Protein AF-A0A523XS04-F1 (afdb_monomer_lite)

Secondary structure (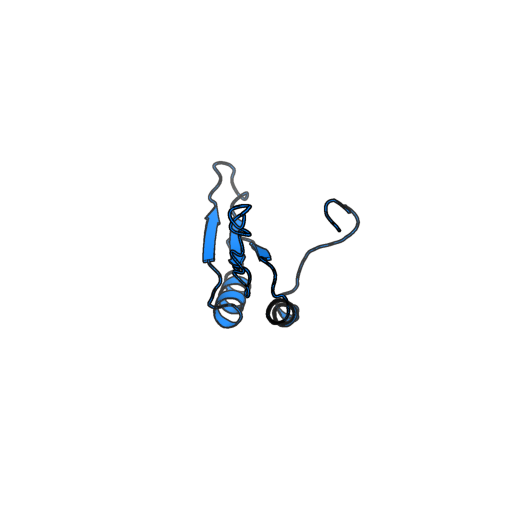DSSP, 8-state):
-----TTS--PPPGGGGGGGGG--S-EEEEE-TT-HHHHHHHHHH-TTPEEEEE--SSTT--EEEEEE--S-------------

pLDDT: mean 78.68, std 14.29, range [38.0, 93.31]

Foldseek 3Di:
DDDDDPPDDPDDDLVRCLVVLVAQAKDKDKAQPPPVVSVVSCCVNQVQWDKDWDDDPDPRPTIIIIIHHGNDPPPPPPPPDPDD

Sequence (84 aa):
MIAGKPTVDYALWPENFEILLSEERAQLLILHPDDIDSLDSLNKLLPTGEVSRRTSEIEGKDFIIYFVPPANRTDQIPTPEPET

Structure (mmCIF, N/CA/C/O backbone):
data_AF-A0A523XS04-F1
#
_entry.id   AF-A0A523XS04-F1
#
loop_
_atom_site.group_PDB
_atom_site.id
_atom_site.type_symbol
_atom_site.label_atom_id
_atom_site.label_alt_id
_atom_site.label_comp_id
_atom_site.label_asym_id
_atom_site.label_entity_id
_atom_site.label_seq_id
_atom_site.pdbx_PDB_ins_code
_atom_site.Cartn_x
_atom_site.Cartn_y
_atom_site.Cartn_z
_atom_site.occupancy
_atom_site.B_iso_or_equiv
_atom_site.auth_seq_id
_atom_site.auth_comp_id
_atom_site.auth_asym_id
_atom_site.auth_atom_id
_atom_site.pdbx_PDB_model_num
ATOM 1 N N . MET A 1 1 ? 13.355 17.580 -1.985 1.00 38.00 1 MET A N 1
ATOM 2 C CA . MET A 1 1 ? 13.110 16.953 -0.669 1.00 38.00 1 MET A CA 1
ATOM 3 C C . MET A 1 1 ? 11.753 17.436 -0.178 1.00 38.00 1 MET A C 1
ATOM 5 O O . MET A 1 1 ? 11.623 18.628 0.062 1.00 38.00 1 MET A O 1
ATOM 9 N N . ILE A 1 2 ? 10.737 16.572 -0.106 1.00 43.50 2 ILE A N 1
ATOM 10 C CA . ILE A 1 2 ? 9.451 16.900 0.531 1.00 43.50 2 ILE A CA 1
ATOM 11 C C . ILE A 1 2 ? 9.051 15.750 1.460 1.00 43.50 2 ILE A C 1
ATOM 13 O O . ILE A 1 2 ? 8.471 14.763 1.040 1.00 43.50 2 ILE A O 1
ATOM 17 N N . ALA A 1 3 ? 9.412 15.857 2.733 1.00 45.56 3 ALA A N 1
ATOM 18 C CA . ALA A 1 3 ? 8.860 15.025 3.795 1.00 45.56 3 ALA A CA 1
ATOM 19 C C . ALA A 1 3 ? 8.382 15.981 4.894 1.00 45.56 3 ALA A C 1
ATOM 21 O O . ALA A 1 3 ? 9.138 16.863 5.300 1.00 45.56 3 ALA A O 1
ATOM 22 N N . GLY A 1 4 ? 7.120 15.857 5.319 1.00 46.53 4 GLY A N 1
ATOM 23 C CA . GLY A 1 4 ? 6.573 16.624 6.448 1.00 46.53 4 GLY A CA 1
ATOM 24 C C . GLY A 1 4 ? 5.895 17.958 6.116 1.00 46.53 4 GLY A C 1
ATOM 25 O O . GLY A 1 4 ? 5.917 18.858 6.950 1.00 46.53 4 GLY A O 1
ATOM 26 N N . LYS A 1 5 ? 5.281 18.119 4.933 1.00 51.72 5 LYS A N 1
ATOM 27 C CA . LYS A 1 5 ? 4.353 19.241 4.691 1.00 51.72 5 LYS A CA 1
ATOM 28 C C . LYS A 1 5 ? 2.919 18.826 5.052 1.00 51.72 5 LYS A C 1
ATOM 30 O O . LYS A 1 5 ? 2.296 18.161 4.232 1.00 51.72 5 LYS A O 1
ATOM 35 N N . PRO A 1 6 ? 2.383 19.219 6.224 1.00 52.72 6 PRO A N 1
ATOM 36 C CA . PRO A 1 6 ? 1.034 18.838 6.659 1.00 52.72 6 PRO A CA 1
ATOM 37 C C . PRO A 1 6 ? -0.092 19.438 5.803 1.00 52.72 6 PRO A C 1
ATOM 39 O O . PRO A 1 6 ? -1.235 19.027 5.933 1.00 52.72 6 PRO A O 1
ATOM 42 N N . THR A 1 7 ? 0.212 20.413 4.942 1.00 59.34 7 THR A N 1
ATOM 43 C CA . THR A 1 7 ? -0.755 21.043 4.030 1.00 59.34 7 THR A CA 1
ATOM 44 C C . THR A 1 7 ? -0.806 20.400 2.648 1.00 59.34 7 THR A C 1
ATOM 46 O O . THR A 1 7 ? -1.567 20.857 1.799 1.00 59.34 7 THR A O 1
ATOM 49 N N . VAL A 1 8 ? 0.034 19.396 2.390 1.00 56.69 8 VAL A N 1
ATOM 50 C CA . VAL A 1 8 ? 0.019 18.660 1.127 1.00 56.69 8 VAL A CA 1
ATOM 51 C C . VAL A 1 8 ? -0.755 17.380 1.370 1.00 56.69 8 VAL A C 1
ATOM 53 O O . VAL A 1 8 ? -0.329 16.535 2.155 1.00 56.69 8 VAL A O 1
ATOM 56 N N . ASP A 1 9 ? -1.902 17.275 0.713 1.00 59.47 9 ASP A N 1
ATOM 57 C CA . ASP A 1 9 ? -2.651 16.035 0.660 1.00 59.47 9 ASP A CA 1
ATOM 58 C C . ASP A 1 9 ? -1.926 15.092 -0.306 1.00 59.47 9 ASP A C 1
ATOM 60 O O . ASP A 1 9 ? -1.753 15.403 -1.486 1.00 59.47 9 ASP A O 1
ATOM 64 N N . TYR A 1 10 ? -1.403 13.990 0.228 1.00 63.62 10 TYR A N 1
ATOM 65 C CA . TYR A 1 10 ? -0.734 12.954 -0.559 1.00 63.62 10 TYR A CA 1
ATOM 66 C C . TYR A 1 10 ? -1.717 11.853 -0.984 1.00 63.62 10 TYR A C 1
ATOM 68 O O . TYR A 1 10 ? -1.273 10.801 -1.442 1.00 63.62 10 TYR A O 1
ATOM 76 N N . ALA A 1 11 ? -3.033 12.056 -0.820 1.00 70.75 11 ALA A N 1
ATOM 77 C CA . ALA A 1 11 ? -4.027 11.122 -1.319 1.00 70.75 11 ALA A CA 1
ATOM 78 C C . ALA A 1 11 ? -3.945 11.057 -2.844 1.00 70.75 11 ALA A C 1
ATOM 80 O O . ALA A 1 11 ? -4.124 12.047 -3.559 1.00 70.75 11 ALA A O 1
ATOM 81 N N . LEU A 1 12 ? -3.657 9.858 -3.334 1.00 78.00 12 LEU A N 1
ATOM 82 C CA . LEU A 1 12 ? -3.634 9.559 -4.749 1.00 78.00 12 LEU A CA 1
ATOM 83 C C . LEU A 1 12 ? -4.938 8.860 -5.115 1.00 78.00 12 LEU A C 1
ATOM 85 O O . LEU A 1 12 ? -5.229 7.776 -4.614 1.00 78.00 12 LEU A O 1
ATOM 89 N N . TRP A 1 13 ? -5.716 9.492 -5.987 1.00 80.25 13 TRP A N 1
ATOM 90 C CA . TRP A 1 13 ? -6.930 8.895 -6.531 1.00 80.25 13 TRP A CA 1
ATOM 91 C C . TRP A 1 13 ? -6.575 7.747 -7.490 1.00 80.25 13 TRP A C 1
ATOM 93 O O . TRP A 1 13 ? -5.580 7.874 -8.211 1.00 80.25 13 TRP A O 1
ATOM 103 N N . PRO A 1 14 ? -7.378 6.667 -7.560 1.00 78.62 14 PRO A N 1
ATOM 104 C CA . PRO A 1 14 ? -7.081 5.502 -8.404 1.00 78.62 14 PRO A CA 1
ATOM 105 C C . PRO A 1 14 ? -6.874 5.831 -9.886 1.00 78.62 14 PRO A C 1
ATOM 107 O O . PRO A 1 14 ? -6.018 5.256 -10.551 1.00 78.62 14 PRO A O 1
ATOM 110 N N . GLU A 1 15 ? -7.606 6.824 -10.386 1.00 81.62 15 GLU A N 1
ATOM 111 C CA . GLU A 1 15 ? -7.504 7.348 -11.755 1.00 81.62 15 GLU A CA 1
ATOM 112 C C . GLU A 1 15 ? -6.106 7.895 -12.081 1.00 81.62 15 GLU A C 1
ATOM 114 O O . GLU A 1 15 ? -5.688 7.900 -13.233 1.00 81.62 15 GLU A O 1
ATOM 119 N N . ASN A 1 16 ? -5.364 8.325 -11.059 1.00 82.62 16 ASN A N 1
ATOM 120 C CA . ASN A 1 16 ? -4.036 8.903 -11.205 1.00 82.62 16 ASN A CA 1
ATOM 121 C C . ASN A 1 16 ? -2.918 7.879 -10.975 1.00 82.62 16 ASN A C 1
ATOM 123 O O . ASN A 1 16 ? -1.754 8.268 -10.957 1.00 82.62 16 ASN A O 1
ATOM 127 N N . PHE A 1 17 ? -3.213 6.585 -10.805 1.00 84.56 17 PHE A N 1
ATOM 128 C CA . PHE A 1 17 ? -2.173 5.569 -10.601 1.00 84.56 17 PHE A CA 1
ATOM 129 C C . PHE A 1 17 ? -1.209 5.441 -11.786 1.00 84.56 17 PHE A C 1
ATOM 131 O O . PHE A 1 17 ? -0.064 5.046 -11.587 1.00 84.56 17 PHE A O 1
ATOM 138 N N . GLU A 1 18 ? -1.603 5.844 -12.995 1.00 83.62 18 GLU A N 1
ATOM 139 C CA . GLU A 1 18 ? -0.714 5.841 -14.165 1.00 83.62 18 GLU A CA 1
ATOM 140 C C . GLU A 1 18 ? 0.541 6.706 -13.971 1.00 83.62 18 GLU A C 1
ATOM 142 O O . GLU A 1 18 ? 1.596 6.383 -14.516 1.00 83.62 18 GLU A O 1
ATOM 147 N N . ILE A 1 19 ? 0.485 7.759 -13.142 1.00 82.88 19 ILE A N 1
ATOM 148 C CA . ILE A 1 19 ? 1.668 8.589 -12.858 1.00 82.88 19 ILE A CA 1
ATOM 149 C C . ILE A 1 19 ? 2.761 7.791 -12.135 1.00 82.88 19 ILE A C 1
ATOM 151 O O . ILE A 1 19 ? 3.942 8.109 -12.263 1.00 82.88 19 ILE A O 1
ATOM 155 N N . LEU A 1 20 ? 2.378 6.739 -11.403 1.00 82.81 20 LEU A N 1
ATOM 156 C CA . LEU A 1 20 ? 3.300 5.875 -10.672 1.00 82.81 20 LEU A CA 1
ATOM 157 C C . LEU A 1 20 ? 4.168 5.045 -11.624 1.00 82.81 20 LEU A C 1
ATOM 159 O O . LEU A 1 20 ? 5.307 4.746 -11.293 1.00 82.81 20 LEU A O 1
ATOM 163 N N . LEU A 1 21 ? 3.682 4.746 -12.836 1.00 81.31 21 LEU A N 1
ATOM 164 C CA . LEU A 1 21 ? 4.457 4.030 -13.858 1.00 81.31 21 LEU A CA 1
ATOM 165 C C . LEU A 1 21 ? 5.682 4.819 -14.332 1.00 81.31 21 LEU A C 1
ATOM 167 O O . LEU A 1 21 ? 6.642 4.231 -14.820 1.00 81.31 21 LEU A O 1
ATOM 171 N N . SER A 1 22 ? 5.633 6.148 -14.217 1.00 81.06 22 SER A N 1
ATOM 172 C CA . SER A 1 22 ? 6.732 7.034 -14.615 1.00 81.06 22 SER A CA 1
ATOM 173 C C . SER A 1 22 ? 7.731 7.288 -13.481 1.00 81.06 22 SER A C 1
ATOM 175 O O . SER A 1 22 ? 8.754 7.932 -13.705 1.00 81.06 22 SER A O 1
ATOM 177 N N . GLU A 1 23 ? 7.454 6.808 -12.267 1.00 82.25 23 GLU A N 1
ATOM 178 C CA . GLU A 1 23 ? 8.331 6.982 -11.112 1.00 82.25 23 GLU A CA 1
ATOM 179 C C . GLU A 1 23 ? 9.319 5.819 -10.997 1.00 82.25 23 GLU A C 1
ATOM 181 O O . GLU A 1 23 ? 8.970 4.685 -10.690 1.00 82.25 23 GLU A O 1
ATOM 186 N N . GLU A 1 24 ? 10.602 6.114 -11.197 1.00 81.31 24 GLU A N 1
ATOM 187 C CA . GLU A 1 24 ? 11.676 5.111 -11.118 1.00 81.31 24 GLU A CA 1
ATOM 188 C C . GLU A 1 24 ? 12.107 4.801 -9.673 1.00 81.31 24 GLU A C 1
ATOM 190 O O . GLU A 1 24 ? 12.909 3.894 -9.422 1.00 81.31 24 GLU A O 1
ATOM 195 N N . ARG A 1 25 ? 11.621 5.590 -8.709 1.00 83.88 25 ARG A N 1
ATOM 196 C CA . ARG A 1 25 ? 11.967 5.497 -7.287 1.00 83.88 25 ARG A CA 1
ATOM 197 C C . ARG A 1 25 ? 11.087 4.482 -6.571 1.00 83.88 25 ARG A C 1
ATOM 199 O O . ARG A 1 25 ? 10.014 4.133 -7.038 1.00 83.88 25 ARG A O 1
ATOM 206 N N . ALA A 1 26 ? 11.531 4.051 -5.393 1.00 86.50 26 ALA A N 1
ATOM 207 C CA . ALA A 1 26 ? 10.711 3.217 -4.527 1.00 86.50 26 ALA A CA 1
ATOM 208 C C . ALA A 1 26 ? 9.449 3.978 -4.100 1.00 86.50 26 ALA A C 1
ATOM 210 O O . ALA A 1 26 ? 9.537 5.142 -3.693 1.00 86.50 26 ALA A O 1
ATOM 211 N N . GLN A 1 27 ? 8.300 3.310 -4.144 1.00 86.44 27 GLN A N 1
ATOM 212 C CA . GLN A 1 27 ? 7.017 3.895 -3.766 1.00 86.44 27 GLN A CA 1
ATOM 213 C C . GLN A 1 27 ? 6.367 3.064 -2.668 1.00 86.44 27 GLN A C 1
ATOM 215 O O . GLN A 1 27 ? 6.417 1.836 -2.676 1.00 86.44 27 GLN A O 1
ATOM 220 N N . LEU A 1 28 ? 5.756 3.746 -1.706 1.00 88.31 28 LEU A N 1
ATOM 221 C CA . LEU A 1 28 ? 5.008 3.125 -0.624 1.00 88.31 28 LEU A CA 1
ATOM 222 C C . LEU A 1 28 ? 3.616 3.743 -0.604 1.00 88.31 28 LEU A C 1
ATOM 224 O O . LEU A 1 28 ? 3.469 4.937 -0.345 1.00 88.31 28 LEU A O 1
ATOM 228 N N . LEU A 1 29 ? 2.611 2.922 -0.874 1.00 88.75 29 LEU A N 1
ATOM 229 C CA . LEU A 1 29 ? 1.209 3.309 -0.884 1.00 88.75 29 LEU A CA 1
ATOM 230 C C . LEU A 1 29 ? 0.512 2.642 0.302 1.00 88.75 29 LEU A C 1
ATOM 232 O O . LEU A 1 29 ? 0.787 1.484 0.630 1.00 88.75 29 LEU A O 1
ATOM 236 N N . ILE A 1 30 ? -0.386 3.380 0.948 1.00 89.81 30 ILE A N 1
ATOM 237 C CA . ILE A 1 30 ? -1.208 2.885 2.051 1.00 89.81 30 ILE A CA 1
ATOM 238 C C . ILE A 1 30 ? -2.658 2.903 1.590 1.00 89.81 30 ILE A C 1
ATOM 240 O O . ILE A 1 30 ? -3.161 3.950 1.191 1.00 89.81 30 ILE A O 1
ATOM 244 N N . LEU A 1 31 ? -3.315 1.750 1.653 1.00 89.06 31 LEU A N 1
ATOM 245 C CA . LEU A 1 31 ? -4.706 1.575 1.260 1.00 89.06 31 LEU A CA 1
ATOM 246 C C . LEU A 1 31 ? -5.567 1.191 2.459 1.00 89.06 31 LEU A C 1
ATOM 248 O O . LEU A 1 31 ? -5.102 0.557 3.415 1.00 89.06 31 LEU A O 1
ATOM 252 N N . HIS A 1 32 ? -6.847 1.538 2.368 1.00 88.69 32 HIS A N 1
ATOM 253 C CA . HIS A 1 32 ? -7.859 1.018 3.273 1.00 88.69 32 HIS A CA 1
ATOM 254 C C . HIS A 1 32 ? -8.020 -0.498 3.043 1.00 88.69 32 HIS A C 1
ATOM 256 O O . HIS A 1 32 ? -7.976 -0.944 1.896 1.00 88.69 32 HIS A O 1
ATOM 262 N N . PRO A 1 33 ? -8.209 -1.317 4.093 1.00 87.81 33 PRO A N 1
ATOM 263 C CA . PRO A 1 33 ? -8.287 -2.774 3.965 1.00 87.81 33 PRO A CA 1
ATOM 264 C C . PRO A 1 33 ? -9.476 -3.258 3.127 1.00 87.81 33 PRO A C 1
ATOM 266 O O . PRO A 1 33 ? -9.390 -4.328 2.530 1.00 87.81 33 PRO A O 1
ATOM 269 N N . ASP A 1 34 ? -10.550 -2.471 3.075 1.00 87.88 34 ASP A N 1
ATOM 270 C CA . ASP A 1 34 ? -11.755 -2.775 2.292 1.00 87.88 34 ASP A CA 1
ATOM 271 C C . ASP A 1 34 ? -11.706 -2.236 0.852 1.0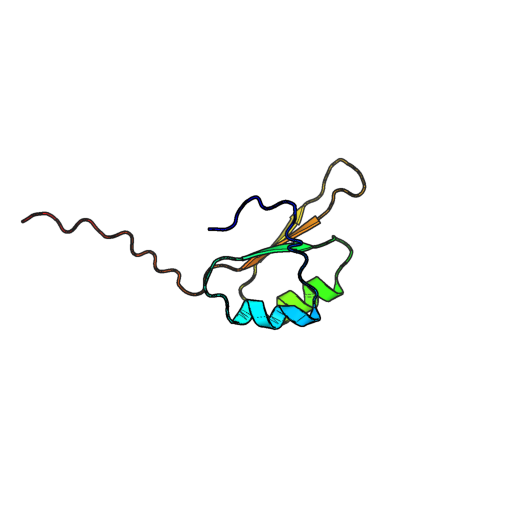0 87.88 34 ASP A C 1
ATOM 273 O O . ASP A 1 34 ? -12.605 -2.519 0.063 1.00 87.88 34 ASP A O 1
ATOM 277 N N . ASP A 1 35 ? -10.672 -1.470 0.488 1.00 87.88 35 ASP A N 1
ATOM 278 C CA . ASP A 1 35 ? -10.531 -0.899 -0.856 1.00 87.88 35 ASP A CA 1
ATOM 279 C C . ASP A 1 35 ? -9.847 -1.894 -1.806 1.00 87.88 35 ASP A C 1
ATOM 281 O O . ASP A 1 35 ? -8.673 -1.781 -2.178 1.00 87.88 35 ASP A O 1
ATOM 285 N N . ILE A 1 36 ? -10.601 -2.940 -2.141 1.00 87.56 36 ILE A N 1
ATOM 286 C CA . ILE A 1 36 ? -10.144 -4.029 -3.006 1.00 87.56 36 ILE A CA 1
ATOM 287 C C . ILE A 1 36 ? -10.003 -3.561 -4.461 1.00 87.56 36 ILE A C 1
ATOM 289 O O . ILE A 1 36 ? -9.099 -4.024 -5.156 1.00 87.56 36 ILE A O 1
ATOM 293 N N . ASP A 1 37 ? -10.840 -2.625 -4.911 1.00 89.75 37 ASP A N 1
ATOM 294 C CA . ASP A 1 37 ? -10.813 -2.096 -6.279 1.00 89.75 37 ASP A CA 1
ATOM 295 C C . ASP A 1 37 ? -9.507 -1.340 -6.571 1.00 89.75 37 ASP A C 1
ATOM 297 O O . ASP A 1 37 ? -8.863 -1.561 -7.607 1.00 89.75 37 ASP A O 1
ATOM 301 N N . SER A 1 38 ? -9.056 -0.502 -5.631 1.00 87.94 38 SER A N 1
ATOM 302 C CA . SER A 1 38 ? -7.759 0.173 -5.739 1.00 87.94 38 SER A CA 1
ATOM 303 C C . SER A 1 38 ? -6.601 -0.822 -5.701 1.00 87.94 38 SER A C 1
ATOM 305 O O . SER A 1 38 ? -5.652 -0.697 -6.477 1.00 87.94 38 SER A O 1
ATOM 307 N N . LEU A 1 39 ? -6.674 -1.842 -4.839 1.00 89.69 39 LEU A N 1
ATOM 308 C CA . LEU A 1 39 ? -5.641 -2.874 -4.749 1.00 89.69 39 LEU A CA 1
ATOM 309 C C . LEU A 1 39 ? -5.515 -3.683 -6.048 1.00 89.69 39 LEU A C 1
ATOM 311 O O . LEU A 1 39 ? -4.401 -3.955 -6.500 1.00 89.69 39 LEU A O 1
ATOM 315 N N . ASP A 1 40 ? -6.633 -4.082 -6.648 1.00 91.12 40 ASP A N 1
ATOM 316 C CA . ASP A 1 40 ? -6.655 -4.809 -7.919 1.00 91.12 40 ASP A CA 1
ATOM 317 C C . ASP A 1 40 ? -6.087 -3.949 -9.059 1.00 91.12 40 ASP A C 1
ATOM 319 O O . ASP A 1 40 ? -5.256 -4.413 -9.844 1.00 91.12 40 ASP A O 1
ATOM 323 N N . SER A 1 41 ? -6.443 -2.662 -9.083 1.00 90.25 41 SER A N 1
ATOM 324 C CA . SER A 1 41 ? -5.902 -1.694 -10.041 1.00 90.25 41 SER A CA 1
ATOM 325 C C . SER A 1 41 ? -4.384 -1.540 -9.904 1.00 90.25 41 SER A C 1
ATOM 327 O O . SER A 1 41 ? -3.669 -1.615 -10.904 1.00 90.25 41 SER A O 1
ATOM 329 N N . LEU A 1 42 ? -3.868 -1.406 -8.675 1.00 89.69 42 LEU A N 1
ATOM 330 C CA . LEU A 1 42 ? -2.424 -1.345 -8.419 1.00 89.69 42 LEU A CA 1
ATOM 331 C C . LEU A 1 42 ? -1.712 -2.626 -8.852 1.00 89.69 42 LEU A C 1
ATOM 333 O O . LEU A 1 42 ? -0.673 -2.538 -9.494 1.00 89.69 42 LEU A O 1
ATOM 337 N N . ASN A 1 43 ? -2.283 -3.803 -8.584 1.00 90.00 43 ASN A N 1
ATOM 338 C CA . ASN A 1 43 ? -1.698 -5.074 -9.023 1.00 90.00 43 ASN A CA 1
ATOM 339 C C . ASN A 1 43 ? -1.634 -5.212 -10.549 1.00 90.00 43 ASN A C 1
ATOM 341 O O . ASN A 1 43 ? -0.682 -5.792 -11.070 1.00 90.00 43 ASN A O 1
ATOM 345 N N . LYS A 1 44 ? -2.625 -4.683 -11.273 1.00 90.50 44 LYS A N 1
ATOM 346 C CA . LYS A 1 44 ? -2.628 -4.682 -12.742 1.00 90.50 44 LYS A CA 1
ATOM 347 C C . LYS A 1 44 ? -1.610 -3.705 -13.325 1.00 90.50 44 LYS A C 1
ATOM 349 O O . LYS A 1 44 ? -0.972 -4.029 -14.323 1.00 90.50 44 LYS A O 1
ATOM 354 N N . LEU A 1 45 ? -1.479 -2.522 -12.726 1.00 88.31 45 LEU A N 1
ATOM 355 C CA . LEU A 1 45 ? -0.591 -1.466 -13.216 1.00 88.31 45 LEU A CA 1
ATOM 356 C C . LEU A 1 45 ? 0.872 -1.716 -12.832 1.00 88.31 45 LEU A C 1
ATOM 358 O O . LEU A 1 45 ? 1.761 -1.581 -13.666 1.00 88.31 45 LEU A O 1
ATOM 362 N N . LEU A 1 46 ? 1.126 -2.104 -11.584 1.00 88.19 46 LEU A N 1
ATOM 363 C CA . LEU A 1 46 ? 2.457 -2.230 -10.992 1.00 88.19 46 LEU A CA 1
ATOM 364 C C . LEU A 1 46 ? 2.703 -3.675 -10.534 1.00 88.19 46 LEU A C 1
ATOM 366 O O . LEU A 1 46 ? 2.835 -3.926 -9.342 1.00 88.19 46 LEU A O 1
ATOM 370 N N . PRO A 1 47 ? 2.828 -4.653 -11.450 1.00 86.62 47 PRO A N 1
ATOM 371 C CA . PRO A 1 47 ? 2.960 -6.070 -11.090 1.00 86.62 47 PRO A CA 1
ATOM 372 C C . PRO A 1 47 ? 4.246 -6.403 -10.312 1.00 86.62 47 PRO A C 1
ATOM 374 O O . PRO A 1 47 ? 4.389 -7.507 -9.794 1.00 86.62 47 PRO A O 1
ATOM 377 N N . THR A 1 48 ? 5.201 -5.474 -10.246 1.00 87.88 48 THR A N 1
ATOM 378 C CA . THR A 1 48 ? 6.414 -5.573 -9.424 1.00 87.88 48 THR A CA 1
ATOM 379 C C . THR A 1 48 ? 6.179 -5.207 -7.958 1.00 87.88 48 THR A C 1
ATOM 381 O O . THR A 1 48 ? 7.092 -5.361 -7.149 1.00 87.88 48 THR A O 1
ATOM 384 N N . GLY A 1 49 ? 4.992 -4.699 -7.618 1.00 87.31 49 GLY A N 1
ATOM 385 C CA . GLY A 1 49 ? 4.628 -4.299 -6.272 1.00 87.31 49 GLY A CA 1
ATOM 386 C C . GLY A 1 49 ? 4.348 -5.480 -5.344 1.00 87.31 49 GLY A C 1
ATOM 387 O O . GLY A 1 49 ? 3.766 -6.493 -5.726 1.00 87.31 49 GLY A O 1
ATOM 388 N N . GLU A 1 50 ? 4.744 -5.326 -4.087 1.00 91.12 50 GLU A N 1
ATOM 389 C CA . GLU A 1 50 ? 4.521 -6.275 -3.007 1.00 91.12 50 GLU A CA 1
ATOM 390 C C . GLU A 1 50 ? 3.398 -5.784 -2.091 1.00 91.12 50 GLU A C 1
ATOM 392 O O . GLU A 1 50 ? 3.400 -4.647 -1.612 1.00 91.12 50 GLU A O 1
ATOM 397 N N . VAL A 1 51 ? 2.443 -6.670 -1.801 1.00 92.38 51 VAL A N 1
ATOM 398 C CA . VAL A 1 51 ? 1.292 -6.371 -0.942 1.00 92.38 51 VAL A CA 1
ATOM 399 C C . VAL A 1 51 ? 1.514 -6.924 0.458 1.00 92.38 51 VAL A C 1
ATOM 401 O O . VAL A 1 51 ? 1.895 -8.076 0.649 1.00 92.38 51 VAL A O 1
ATOM 404 N N . SER A 1 52 ? 1.220 -6.111 1.463 1.00 91.50 52 SER A N 1
ATOM 405 C CA . SER A 1 52 ? 1.352 -6.456 2.871 1.00 91.50 52 SER A CA 1
ATOM 406 C C . SER A 1 52 ? 0.157 -5.942 3.660 1.00 91.50 52 SER A C 1
ATOM 408 O O . SER A 1 52 ? 0.026 -4.744 3.891 1.00 91.50 52 SER A O 1
ATOM 410 N N . ARG A 1 53 ? -0.700 -6.840 4.149 1.00 91.44 53 ARG A N 1
ATOM 411 C CA . ARG A 1 53 ? -1.772 -6.461 5.078 1.00 91.44 53 ARG A CA 1
ATOM 412 C C . ARG A 1 53 ? -1.201 -6.260 6.483 1.00 91.44 53 ARG A C 1
ATOM 414 O O . ARG A 1 53 ? -0.360 -7.037 6.944 1.00 91.44 53 ARG A O 1
ATOM 421 N N . ARG A 1 54 ? -1.644 -5.210 7.166 1.00 90.94 54 ARG A N 1
ATOM 422 C CA . ARG A 1 54 ? -1.378 -4.966 8.584 1.00 90.94 54 ARG A CA 1
ATOM 423 C C . ARG A 1 54 ? -2.696 -5.039 9.334 1.00 90.94 54 ARG A C 1
ATOM 425 O O . ARG A 1 54 ? -3.614 -4.279 9.046 1.00 90.94 54 ARG A O 1
ATOM 432 N N . THR A 1 55 ? -2.765 -5.981 10.266 1.00 88.00 55 THR A N 1
ATOM 433 C CA . THR A 1 55 ? -3.875 -6.132 11.206 1.00 88.00 55 THR A CA 1
ATOM 434 C C . THR A 1 55 ? -3.484 -5.496 12.531 1.00 88.00 55 THR A C 1
ATOM 436 O O . THR A 1 55 ? -2.401 -5.786 13.047 1.00 88.00 55 THR A O 1
ATOM 439 N N . SER A 1 56 ? -4.332 -4.628 13.071 1.00 87.25 56 SER A N 1
ATOM 440 C CA . SER A 1 56 ? -4.123 -3.995 14.372 1.00 87.25 56 SER A CA 1
ATOM 441 C C . SER A 1 56 ? -4.981 -4.664 15.445 1.00 87.25 56 SER A C 1
ATOM 443 O O . SER A 1 56 ? -6.052 -5.188 15.165 1.00 87.25 56 SER A O 1
ATOM 445 N N . GLU A 1 57 ? -4.530 -4.616 16.698 1.00 85.56 57 GLU A N 1
ATOM 446 C CA . GLU A 1 57 ? -5.357 -5.005 17.852 1.00 85.56 57 GLU A CA 1
ATOM 447 C C . GLU A 1 57 ? -6.491 -3.997 18.108 1.00 85.56 57 GLU A C 1
ATOM 449 O O . GLU A 1 57 ? -7.458 -4.296 18.804 1.00 85.56 57 GLU A O 1
ATOM 454 N N . ILE A 1 58 ? -6.369 -2.790 17.546 1.00 85.81 58 ILE A N 1
ATOM 455 C CA . ILE A 1 58 ? -7.376 -1.737 17.626 1.00 85.81 58 ILE A CA 1
ATOM 456 C C . ILE A 1 58 ? -8.296 -1.849 16.409 1.00 85.81 58 ILE A C 1
ATOM 458 O O . ILE A 1 58 ? -7.846 -1.737 15.267 1.00 85.81 58 ILE A O 1
ATOM 462 N N . GLU A 1 59 ? -9.592 -2.009 16.667 1.00 80.00 59 GLU A N 1
ATOM 463 C CA . GLU A 1 59 ? -10.620 -2.106 15.631 1.00 80.00 59 GLU A CA 1
ATOM 464 C C . GLU A 1 59 ? -10.585 -0.895 14.681 1.00 80.00 59 GLU A C 1
ATOM 466 O O . GLU A 1 59 ? -10.448 0.256 15.105 1.00 80.00 59 GLU A O 1
ATOM 471 N N . GLY A 1 60 ? -10.666 -1.163 13.375 1.00 80.81 60 GLY A N 1
ATOM 472 C CA . GLY A 1 60 ? -10.659 -0.131 12.334 1.00 80.81 60 GLY A CA 1
ATOM 473 C C . GLY A 1 60 ? -9.295 0.513 12.056 1.00 80.81 60 GLY A C 1
ATOM 474 O O . GLY A 1 60 ? -9.231 1.484 11.306 1.00 80.81 60 GLY A O 1
ATOM 475 N N . LYS A 1 61 ? -8.195 0.007 12.635 1.00 86.19 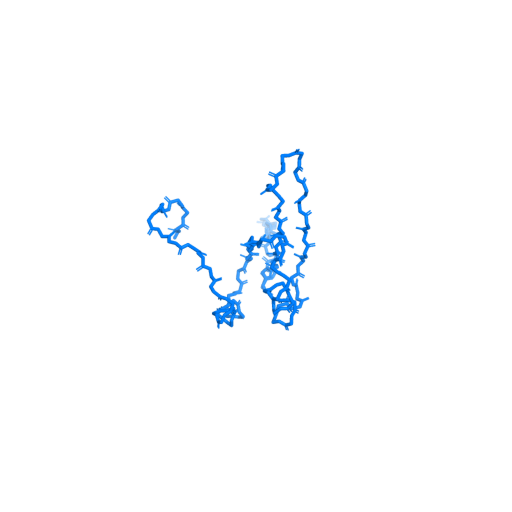61 LYS A N 1
ATOM 476 C CA . LYS A 1 61 ? -6.818 0.443 12.315 1.00 86.19 61 LYS A CA 1
ATOM 477 C C . L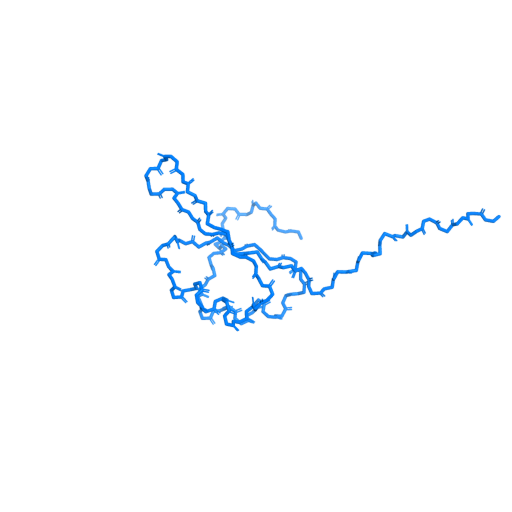YS A 1 61 ? -6.060 -0.522 11.408 1.00 86.19 61 LYS A C 1
ATOM 479 O O . LYS A 1 61 ? -4.832 -0.467 11.333 1.00 86.19 61 LYS A O 1
ATOM 484 N N . ASP A 1 62 ? -6.783 -1.387 10.719 1.00 90.75 62 ASP A N 1
ATOM 485 C CA . ASP A 1 62 ? -6.220 -2.220 9.669 1.00 90.75 62 ASP A CA 1
ATOM 486 C C . ASP A 1 62 ? -5.895 -1.367 8.443 1.00 90.75 62 ASP A C 1
ATOM 488 O O . ASP A 1 62 ? -6.607 -0.417 8.122 1.00 90.75 62 ASP A O 1
ATOM 492 N N . PHE A 1 63 ? -4.814 -1.706 7.749 1.00 92.12 63 PHE A N 1
ATOM 493 C CA . PHE A 1 63 ? -4.446 -1.075 6.483 1.00 92.12 63 PHE A CA 1
ATOM 494 C C . PHE A 1 63 ? -3.624 -2.026 5.626 1.00 92.12 63 PHE A C 1
ATOM 496 O O . PHE A 1 63 ? -3.032 -2.999 6.105 1.00 92.12 63 PHE A O 1
ATOM 503 N N . ILE A 1 64 ? -3.593 -1.748 4.331 1.00 92.06 64 ILE A N 1
ATOM 504 C CA . ILE A 1 64 ? -2.780 -2.481 3.369 1.00 92.06 64 ILE A CA 1
ATOM 505 C C . ILE A 1 64 ? -1.618 -1.588 2.960 1.00 92.06 64 ILE A C 1
ATOM 507 O O . ILE A 1 64 ? -1.790 -0.413 2.655 1.00 92.06 64 ILE A O 1
ATOM 511 N N . ILE A 1 65 ? -0.421 -2.156 2.972 1.00 93.31 65 ILE A N 1
ATOM 512 C CA . ILE A 1 65 ? 0.786 -1.549 2.429 1.00 93.31 65 ILE A CA 1
ATOM 513 C C . ILE A 1 65 ? 1.007 -2.155 1.049 1.00 93.31 65 ILE A C 1
ATOM 515 O O . ILE A 1 65 ? 1.075 -3.378 0.922 1.00 93.31 65 ILE A O 1
ATOM 519 N N . TYR A 1 66 ? 1.146 -1.304 0.040 1.00 92.38 66 TYR A N 1
ATOM 520 C CA . TYR A 1 66 ? 1.562 -1.687 -1.302 1.00 92.38 66 TYR A CA 1
ATOM 521 C C . TYR A 1 66 ? 2.917 -1.040 -1.584 1.00 92.38 66 TYR A C 1
ATOM 523 O O . TYR A 1 66 ? 3.030 0.186 -1.642 1.00 92.38 66 TYR A O 1
ATOM 531 N N . PHE A 1 67 ? 3.963 -1.855 -1.676 1.00 91.75 67 PHE A N 1
ATOM 532 C CA . PHE A 1 67 ? 5.337 -1.394 -1.836 1.00 91.75 67 PHE A CA 1
ATOM 533 C C . PHE A 1 67 ? 5.844 -1.704 -3.237 1.00 91.75 67 PHE A C 1
ATOM 535 O O . PHE A 1 67 ? 5.858 -2.858 -3.642 1.00 91.75 67 PHE A O 1
ATOM 542 N N . VAL A 1 68 ? 6.303 -0.690 -3.961 1.00 90.19 68 VAL A N 1
ATOM 543 C CA . VAL A 1 68 ? 6.869 -0.846 -5.302 1.00 90.19 68 VAL A CA 1
ATOM 544 C C . VAL A 1 68 ? 8.377 -0.623 -5.216 1.00 90.19 68 VAL A C 1
ATOM 546 O O . VAL A 1 68 ? 8.807 0.465 -4.810 1.00 90.19 68 VAL A O 1
ATOM 549 N N . PRO A 1 69 ? 9.202 -1.628 -5.559 1.00 86.56 69 PRO A N 1
ATOM 550 C CA . PRO A 1 69 ? 10.648 -1.472 -5.565 1.00 86.56 69 PRO A CA 1
ATOM 551 C C . PRO A 1 69 ? 11.085 -0.500 -6.677 1.00 86.56 69 PRO A C 1
ATOM 553 O O . PRO A 1 69 ? 10.411 -0.391 -7.700 1.00 86.56 69 PRO A O 1
ATOM 556 N N . PRO A 1 70 ? 12.226 0.193 -6.514 1.00 85.88 70 PRO A N 1
ATOM 557 C CA . PRO A 1 70 ? 12.730 1.105 -7.536 1.00 85.88 70 PRO A CA 1
ATOM 558 C C . PRO A 1 70 ? 13.092 0.337 -8.814 1.00 85.88 70 PRO A C 1
ATOM 560 O O . PRO A 1 70 ? 13.707 -0.730 -8.746 1.00 85.88 70 PRO A O 1
ATOM 563 N N . ALA A 1 71 ? 12.764 0.905 -9.978 1.00 76.81 71 ALA A N 1
ATOM 564 C CA . ALA A 1 71 ? 13.033 0.291 -11.282 1.00 76.81 71 ALA A CA 1
ATOM 565 C C . ALA A 1 71 ? 14.539 0.123 -11.542 1.00 76.81 71 ALA A C 1
ATOM 567 O O . ALA A 1 71 ? 14.972 -0.863 -12.139 1.00 76.81 71 ALA A O 1
ATOM 568 N N . ASN A 1 72 ? 15.347 1.054 -11.027 1.00 66.69 72 ASN A N 1
ATOM 569 C CA . ASN A 1 72 ? 16.798 0.966 -11.059 1.00 66.69 72 ASN A CA 1
ATOM 570 C C . ASN A 1 72 ? 17.320 0.539 -9.684 1.00 66.69 72 ASN A C 1
ATOM 572 O O . ASN A 1 72 ? 17.640 1.365 -8.825 1.00 66.69 72 ASN A O 1
ATOM 576 N N . ARG A 1 73 ? 17.457 -0.776 -9.482 1.00 56.16 73 ARG A N 1
ATOM 577 C CA . ARG A 1 73 ? 18.325 -1.335 -8.437 1.00 56.16 73 ARG A CA 1
ATOM 578 C C . ARG A 1 73 ? 19.779 -1.105 -8.846 1.00 56.16 73 ARG A C 1
ATOM 580 O O . ARG A 1 73 ? 20.520 -2.047 -9.109 1.00 56.16 73 ARG A O 1
ATOM 587 N N . THR A 1 74 ? 20.199 0.150 -8.942 1.00 53.66 74 THR A N 1
ATOM 588 C CA . THR A 1 74 ? 21.616 0.466 -9.070 1.00 53.66 74 THR A CA 1
ATOM 589 C C . THR A 1 74 ? 22.215 0.331 -7.679 1.00 53.66 74 THR A C 1
ATOM 591 O O . THR A 1 74 ? 22.488 1.309 -6.992 1.00 53.66 74 THR A O 1
ATOM 594 N N . ASP A 1 75 ? 22.408 -0.922 -7.274 1.00 53.03 75 ASP A N 1
ATOM 595 C CA . ASP A 1 75 ? 23.295 -1.370 -6.201 1.00 53.03 75 ASP A CA 1
ATOM 596 C C . ASP A 1 75 ? 24.758 -1.110 -6.622 1.00 53.03 75 ASP A C 1
ATOM 598 O O . ASP A 1 75 ? 25.633 -1.966 -6.540 1.00 53.03 75 ASP A O 1
ATOM 602 N N . GLN A 1 76 ? 25.047 0.092 -7.134 1.00 49.38 76 GLN A N 1
ATOM 603 C CA . GLN A 1 76 ? 26.406 0.601 -7.140 1.00 49.38 76 GLN A CA 1
ATOM 604 C C . GLN A 1 76 ? 26.673 1.062 -5.714 1.00 49.38 76 GLN A C 1
ATOM 606 O O . GLN A 1 76 ? 26.671 2.249 -5.402 1.00 49.38 76 GLN A O 1
ATOM 611 N N . ILE A 1 77 ? 26.916 0.092 -4.835 1.00 63.53 77 ILE A N 1
ATOM 612 C CA . ILE A 1 77 ? 27.957 0.289 -3.840 1.00 63.53 77 ILE A CA 1
ATOM 613 C C . ILE A 1 77 ? 29.186 0.615 -4.697 1.00 63.53 77 ILE A C 1
ATOM 615 O O . ILE A 1 77 ? 29.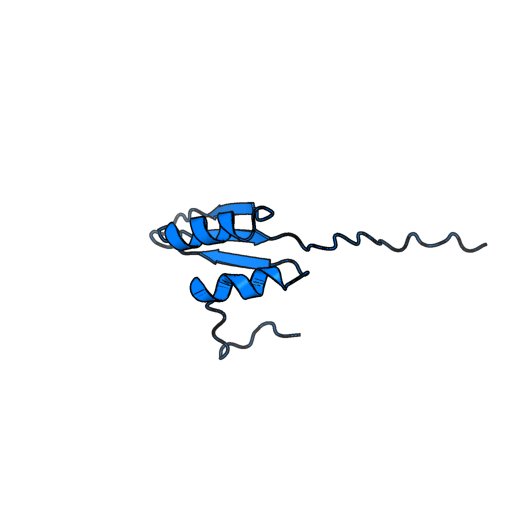595 -0.256 -5.473 1.00 63.53 77 ILE A O 1
ATOM 619 N N . PRO A 1 78 ? 29.741 1.842 -4.677 1.00 57.88 78 PRO A N 1
ATOM 620 C CA . PRO A 1 78 ? 31.061 2.027 -5.240 1.00 57.88 78 PRO A CA 1
ATOM 621 C C . PRO A 1 78 ? 31.941 1.046 -4.475 1.00 57.88 78 PRO A C 1
ATOM 623 O O . PRO A 1 78 ? 32.161 1.197 -3.274 1.00 57.88 78 PRO A O 1
ATOM 626 N N . THR A 1 79 ? 32.354 -0.028 -5.146 1.00 65.50 79 THR A N 1
ATOM 627 C CA . THR A 1 79 ? 33.468 -0.823 -4.651 1.00 65.50 79 THR A CA 1
ATOM 628 C C . THR A 1 79 ? 34.583 0.198 -4.485 1.00 65.50 79 THR A C 1
ATOM 630 O O . THR A 1 79 ? 34.871 0.877 -5.473 1.00 65.50 79 THR A O 1
ATOM 633 N N . PRO A 1 80 ? 35.133 0.416 -3.277 1.00 67.75 80 PRO A N 1
ATOM 634 C CA . PRO A 1 80 ? 36.316 1.246 -3.180 1.00 67.75 80 PRO A CA 1
ATOM 635 C C . PRO A 1 80 ? 37.342 0.588 -4.100 1.00 67.75 80 PRO A C 1
ATOM 637 O O . PRO A 1 80 ? 37.730 -0.560 -3.869 1.00 67.75 80 PRO A O 1
ATOM 640 N N . GLU A 1 81 ? 37.680 1.259 -5.204 1.00 69.75 81 GLU A N 1
ATOM 641 C CA . GLU A 1 81 ? 38.816 0.859 -6.021 1.00 69.75 81 GLU A CA 1
ATOM 642 C C . GLU A 1 81 ? 39.995 0.721 -5.052 1.00 69.75 81 GLU A C 1
ATOM 644 O O . GLU A 1 81 ? 40.212 1.636 -4.250 1.00 69.75 81 GLU A O 1
ATOM 649 N N . PRO A 1 82 ? 40.704 -0.421 -5.022 1.00 70.19 82 PRO A N 1
ATOM 650 C CA . PRO A 1 82 ? 41.888 -0.515 -4.194 1.00 70.19 82 PRO A CA 1
ATOM 651 C C . PRO A 1 82 ? 42.859 0.566 -4.674 1.00 70.19 82 PRO A C 1
ATOM 653 O O . PRO A 1 82 ? 43.294 0.545 -5.827 1.00 70.19 82 PRO A O 1
ATOM 656 N N . GLU A 1 83 ? 43.141 1.532 -3.799 1.00 67.75 83 GLU A N 1
ATOM 657 C CA . GLU A 1 83 ? 44.172 2.542 -4.018 1.00 67.75 83 GLU A CA 1
ATOM 658 C C . GLU A 1 83 ? 45.469 1.805 -4.389 1.00 67.75 83 GLU A C 1
ATOM 660 O O . GLU A 1 83 ? 45.929 0.938 -3.642 1.00 67.75 83 GLU A O 1
ATOM 665 N N . THR A 1 84 ? 45.979 2.068 -5.597 1.00 66.38 84 THR A N 1
ATOM 666 C CA . THR A 1 84 ? 47.216 1.464 -6.123 1.00 66.38 84 THR A CA 1
ATOM 667 C C . THR A 1 84 ? 48.440 2.183 -5.580 1.00 66.38 84 THR A C 1
ATOM 669 O O . THR A 1 84 ? 48.406 3.433 -5.532 1.00 66.38 84 THR A O 1
#

Radius of gyration: 17.0 Å; chains: 1; boundin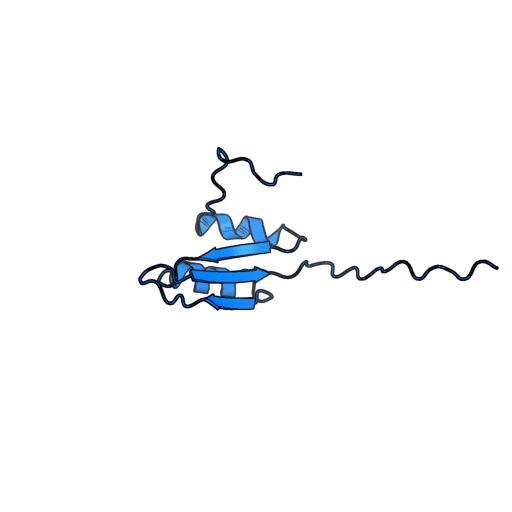g box: 59×28×32 Å